Protein AF-A0AAV5AF17-F1 (afdb_monomer)

pLDDT: mean 93.25, std 5.64, range [69.81, 98.56]

Sequence (82 aa):
MEPMDIAKQFTAYYYSTFDADRKALAPLYKTVHQILTVDAQPSTPGSLIVLVTGNLLIDDNTMPLQFSQAFQLVQDGGSFYM

InterPro domains:
  IPR002075 Nuclear transport factor 2 domain [PF02136] (32-81)
  IPR018222 Nuclear transport factor 2, eukaryote [PS50177] (1-82)
  IPR018222 Nuclear transport factor 2, eukaryote [cd00780] (5-81)
  IPR032710 NTF2-like domain superfamily [SSF54427] (4-81)
  IPR045875 Nuclear transport factor 2 [PTHR12612] (31-81)

Organism: NCBI:txid1419009

Structure (mmCIF, N/CA/C/O backbone):
data_AF-A0AAV5AF17-F1
#
_entry.id   AF-A0AAV5AF17-F1
#
loop_
_atom_site.group_PDB
_atom_site.id
_atom_site.type_symbol
_atom_site.label_atom_id
_atom_site.label_alt_id
_atom_site.label_comp_id
_atom_site.label_asym_id
_atom_site.label_entity_id
_atom_site.label_seq_id
_atom_site.pdbx_PDB_ins_code
_atom_site.Cartn_x
_atom_site.Cartn_y
_atom_site.Cartn_z
_atom_site.occupancy
_atom_site.B_iso_or_equiv
_atom_site.auth_seq_id
_atom_site.auth_comp_id
_atom_site.auth_asym_id
_atom_site.auth_atom_id
_atom_site.pdbx_PDB_model_num
ATOM 1 N N . MET A 1 1 ? -28.259 -5.129 27.184 1.00 69.81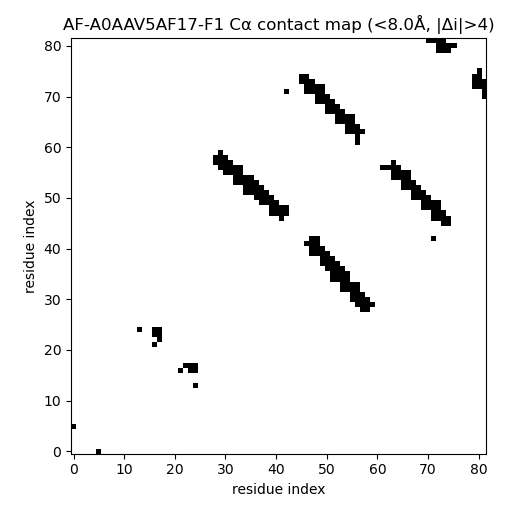 1 MET A N 1
ATOM 2 C CA . MET A 1 1 ? -26.991 -5.847 26.958 1.00 69.81 1 MET A CA 1
ATOM 3 C C . MET A 1 1 ? -25.962 -5.169 27.829 1.00 69.81 1 MET A C 1
ATOM 5 O O . MET A 1 1 ? -25.904 -3.944 27.792 1.00 69.81 1 MET A O 1
ATOM 9 N N . GLU A 1 2 ? -25.236 -5.924 28.645 1.00 93.12 2 GLU A N 1
ATOM 10 C CA . GLU A 1 2 ? -24.234 -5.337 29.532 1.00 93.12 2 GLU A CA 1
ATOM 11 C C . GLU A 1 2 ? -23.015 -4.870 28.716 1.00 93.12 2 GLU A C 1
ATOM 13 O O . GLU A 1 2 ? -22.670 -5.515 27.720 1.00 93.12 2 GLU A O 1
ATOM 18 N N . PRO A 1 3 ? -22.317 -3.791 29.115 1.00 94.56 3 PRO A N 1
ATOM 19 C CA . PRO A 1 3 ? -21.126 -3.303 28.408 1.00 94.56 3 PRO A CA 1
ATOM 20 C C . PRO A 1 3 ? -20.060 -4.384 28.163 1.00 94.56 3 PRO A C 1
ATOM 22 O O . PRO A 1 3 ? -19.381 -4.384 27.136 1.00 94.56 3 PRO A O 1
ATOM 25 N N . MET A 1 4 ? -19.946 -5.342 29.087 1.00 94.44 4 MET A N 1
ATOM 26 C CA . MET A 1 4 ? -19.020 -6.469 28.982 1.00 94.44 4 MET A CA 1
ATOM 27 C C . MET A 1 4 ? -19.376 -7.434 27.839 1.00 94.44 4 MET A C 1
ATOM 29 O O . MET A 1 4 ? -18.479 -7.994 27.210 1.00 94.44 4 MET A O 1
ATOM 33 N N . ASP A 1 5 ? -20.661 -7.621 27.538 1.00 96.00 5 ASP A N 1
ATOM 34 C CA . ASP A 1 5 ? -21.092 -8.515 26.459 1.00 96.00 5 ASP A CA 1
ATOM 35 C C . ASP A 1 5 ? -20.766 -7.914 25.086 1.00 96.00 5 ASP A C 1
ATOM 37 O O . ASP A 1 5 ? -20.278 -8.618 24.201 1.00 96.00 5 ASP A O 1
ATOM 41 N N . ILE A 1 6 ? -20.933 -6.593 24.945 1.00 94.44 6 ILE A N 1
ATOM 42 C CA . ILE A 1 6 ? -20.552 -5.842 23.737 1.00 94.44 6 ILE A CA 1
ATOM 43 C C . ILE A 1 6 ? -19.043 -5.957 23.497 1.00 94.44 6 ILE A C 1
ATOM 45 O O . ILE A 1 6 ? -18.612 -6.265 22.384 1.00 94.44 6 ILE A O 1
ATOM 49 N N . ALA A 1 7 ? -18.235 -5.756 24.545 1.00 95.62 7 ALA A N 1
ATOM 50 C CA . ALA A 1 7 ? -16.781 -5.855 24.453 1.00 95.62 7 ALA A CA 1
ATOM 51 C C . ALA A 1 7 ? -16.339 -7.253 23.996 1.00 95.62 7 ALA A C 1
ATOM 53 O O . ALA A 1 7 ? -15.566 -7.374 23.048 1.00 95.62 7 ALA A O 1
ATOM 54 N N . LYS A 1 8 ? -16.886 -8.317 24.600 1.00 96.12 8 LYS A N 1
ATOM 55 C CA . LYS A 1 8 ? -16.586 -9.703 24.207 1.00 96.12 8 LYS A CA 1
ATOM 56 C C . LYS A 1 8 ? -16.935 -9.980 22.746 1.00 96.12 8 LYS A C 1
ATOM 58 O O . LYS A 1 8 ? -16.141 -10.610 22.050 1.00 96.12 8 LYS A O 1
ATOM 63 N N . GLN A 1 9 ? -18.092 -9.5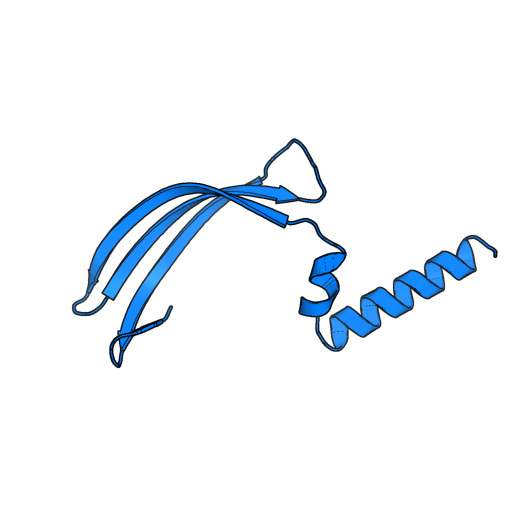09 22.280 1.00 95.94 9 GLN A N 1
ATOM 64 C CA . GLN A 1 9 ? -18.532 -9.724 20.902 1.00 95.94 9 GLN A CA 1
ATOM 65 C C . GLN A 1 9 ? -17.610 -9.025 19.897 1.00 95.94 9 GLN A C 1
ATOM 67 O O . GLN A 1 9 ? -17.186 -9.646 18.921 1.00 95.94 9 GLN A O 1
ATOM 72 N N . PHE A 1 10 ? -17.254 -7.763 20.157 1.00 95.19 10 PHE A N 1
ATOM 73 C CA . PHE A 1 10 ? -16.309 -7.027 19.321 1.00 95.19 10 PHE A CA 1
ATOM 74 C C . PHE A 1 10 ? -14.932 -7.698 19.299 1.00 95.19 10 PHE A C 1
ATOM 76 O O . PHE A 1 10 ? -14.383 -7.938 18.227 1.00 95.19 10 PHE A O 1
ATOM 83 N N . THR A 1 11 ? -14.385 -8.048 20.467 1.00 96.25 11 THR A N 1
ATOM 84 C CA . THR A 1 11 ? -13.062 -8.672 20.577 1.00 96.25 11 THR A CA 1
ATOM 85 C C . THR A 1 11 ? -13.007 -10.019 19.855 1.00 96.25 11 THR A C 1
ATOM 87 O O . THR A 1 11 ? -12.046 -10.285 19.135 1.00 96.25 11 THR A O 1
ATOM 90 N N . ALA A 1 12 ? -14.047 -10.848 19.990 1.00 96.44 12 ALA A N 1
ATOM 91 C CA . ALA A 1 12 ? -14.138 -12.121 19.282 1.00 96.44 12 ALA A CA 1
ATOM 92 C C . ALA A 1 12 ? -14.194 -11.927 17.758 1.00 96.44 12 ALA A C 1
ATOM 94 O O . ALA A 1 12 ? -13.466 -12.600 17.027 1.00 96.44 12 ALA A O 1
ATOM 95 N N . TYR A 1 13 ? -15.011 -10.986 17.274 1.00 95.62 13 TYR A N 1
ATOM 96 C CA . TYR A 1 13 ? -15.076 -10.651 15.850 1.00 95.62 13 TYR A CA 1
ATOM 97 C C . TYR A 1 13 ? -13.725 -10.152 15.321 1.00 95.62 13 TYR A C 1
ATOM 99 O O . TYR A 1 13 ? -13.236 -10.651 14.309 1.00 95.62 13 TYR A O 1
ATOM 107 N N . TYR A 1 14 ? -13.102 -9.204 16.025 1.00 96.88 14 TYR A N 1
ATOM 108 C CA . TYR A 1 14 ? -11.848 -8.591 15.604 1.00 96.88 14 TYR A CA 1
ATOM 109 C C . TYR A 1 14 ? -10.731 -9.629 15.466 1.00 96.88 14 TYR A C 1
ATOM 111 O O . TYR A 1 14 ? -10.127 -9.722 14.401 1.00 96.88 14 TYR A O 1
ATOM 119 N N . TYR A 1 15 ? -10.481 -10.441 16.501 1.00 97.69 15 TYR A N 1
ATOM 120 C CA . TYR A 1 15 ? -9.386 -11.415 16.465 1.00 97.69 15 TYR A CA 1
ATOM 121 C C . TYR A 1 15 ? -9.659 -12.584 15.518 1.00 97.69 15 TYR A C 1
ATOM 123 O O . TYR A 1 15 ? -8.765 -12.962 14.771 1.00 97.69 15 TYR A O 1
ATOM 131 N N . SER A 1 16 ? -10.892 -13.100 15.459 1.00 96.94 16 SER A N 1
ATOM 132 C CA . SER A 1 16 ? -11.219 -14.161 14.491 1.00 96.94 16 SER A CA 1
ATOM 133 C C . SER A 1 16 ? -11.036 -13.701 13.043 1.00 96.94 16 SER A C 1
ATOM 135 O O . SER A 1 16 ? -10.503 -14.445 12.223 1.00 96.94 16 SER A O 1
ATOM 137 N N . THR A 1 1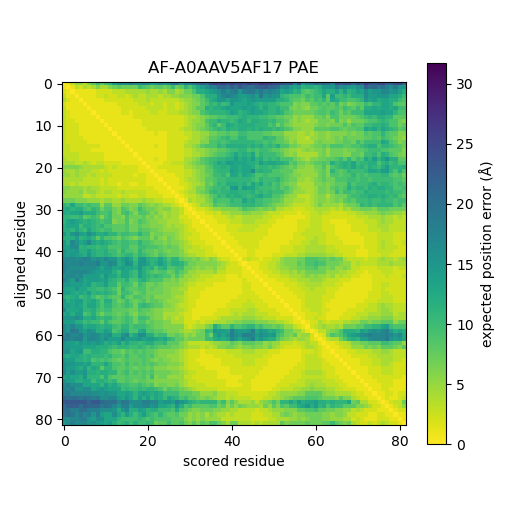7 ? -11.417 -12.460 12.737 1.00 96.06 17 THR A N 1
ATOM 138 C CA . THR A 1 17 ? -11.204 -11.871 11.411 1.00 96.06 17 THR A CA 1
ATOM 139 C C . THR A 1 17 ? -9.721 -11.605 11.164 1.00 96.06 17 THR A C 1
ATOM 141 O O . THR A 1 17 ? -9.227 -11.917 10.087 1.00 96.06 17 THR A O 1
ATOM 144 N N . PHE A 1 18 ? -8.992 -11.079 12.155 1.00 95.25 18 PHE A N 1
ATOM 145 C CA . PHE A 1 18 ? -7.550 -10.832 12.056 1.00 95.25 18 PHE A CA 1
ATOM 146 C C . PHE A 1 18 ? -6.771 -12.108 11.711 1.00 95.25 18 PHE A C 1
ATOM 148 O O . PHE A 1 18 ? -5.919 -12.076 10.822 1.00 95.25 18 PHE A O 1
ATOM 155 N N . ASP A 1 19 ? -7.079 -13.209 12.401 1.00 96.62 19 ASP A N 1
ATOM 156 C CA . ASP A 1 19 ? -6.386 -14.490 12.255 1.00 96.62 19 ASP A CA 1
ATOM 157 C C . ASP A 1 19 ? -6.763 -15.217 10.953 1.00 96.62 19 ASP A C 1
ATOM 159 O O . ASP A 1 19 ? -5.920 -15.889 10.361 1.00 96.62 19 ASP A O 1
ATOM 163 N N . ALA A 1 20 ? -8.013 -15.084 10.489 1.00 96.88 20 ALA A N 1
ATOM 164 C CA . ALA A 1 20 ? -8.495 -15.744 9.273 1.00 96.88 20 ALA A CA 1
ATOM 165 C C . ALA A 1 20 ? -8.153 -14.971 7.987 1.00 96.88 20 ALA A C 1
ATOM 167 O O . ALA A 1 20 ? -7.616 -15.542 7.039 1.00 96.88 20 ALA A O 1
ATOM 168 N N . ASP A 1 21 ? -8.475 -13.678 7.944 1.00 94.00 21 ASP A N 1
ATOM 169 C CA . ASP A 1 21 ? -8.154 -12.776 6.840 1.00 94.00 21 ASP A CA 1
ATOM 170 C C . ASP A 1 21 ? -8.083 -11.335 7.348 1.00 94.00 21 ASP A C 1
ATOM 172 O O . ASP A 1 21 ? -9.063 -10.585 7.358 1.00 94.00 21 ASP A O 1
ATOM 176 N N . ARG A 1 22 ? -6.875 -10.912 7.722 1.00 91.44 22 ARG A N 1
ATOM 177 C CA . ARG A 1 22 ? -6.615 -9.550 8.194 1.00 91.44 22 ARG A CA 1
ATOM 178 C C . ARG A 1 22 ? -7.116 -8.465 7.233 1.00 91.44 22 ARG A C 1
ATOM 180 O O . ARG A 1 22 ? -7.437 -7.369 7.693 1.00 91.44 22 ARG A O 1
ATOM 187 N N . LYS A 1 23 ? -7.203 -8.726 5.921 1.00 89.56 23 LYS A N 1
ATOM 188 C CA . LYS A 1 23 ? -7.709 -7.737 4.951 1.00 89.56 23 LYS A CA 1
ATOM 189 C C . LYS A 1 23 ? -9.195 -7.452 5.152 1.00 89.56 23 LYS A C 1
ATOM 191 O O . LYS A 1 23 ? -9.626 -6.332 4.891 1.00 89.56 23 LYS A O 1
ATOM 196 N N . ALA A 1 24 ? -9.963 -8.407 5.672 1.00 92.62 24 ALA A N 1
ATOM 197 C CA . ALA A 1 24 ? -11.383 -8.232 5.963 1.00 92.62 24 ALA A CA 1
ATOM 198 C C . ALA A 1 24 ? -11.655 -7.252 7.123 1.00 92.62 24 ALA A C 1
ATOM 200 O O . ALA A 1 24 ? -12.785 -6.800 7.284 1.00 92.62 24 ALA A O 1
ATOM 201 N N . LEU A 1 25 ? -10.628 -6.847 7.884 1.00 91.94 25 LEU A N 1
ATOM 202 C CA . LEU A 1 25 ? -10.725 -5.746 8.850 1.00 91.94 25 LEU A CA 1
ATOM 203 C C . LEU A 1 25 ? -10.661 -4.359 8.199 1.00 91.94 25 LEU A C 1
ATOM 205 O O . LEU A 1 25 ? -10.886 -3.373 8.894 1.00 91.94 25 LEU A O 1
ATOM 209 N N . ALA A 1 26 ? -10.374 -4.253 6.895 1.00 87.12 26 ALA A N 1
ATOM 210 C CA . ALA A 1 26 ? -10.277 -2.969 6.199 1.00 87.12 26 ALA A CA 1
ATOM 211 C C . ALA A 1 26 ? -11.478 -2.030 6.439 1.00 87.12 26 ALA A C 1
ATOM 213 O O . ALA A 1 26 ? -11.234 -0.852 6.654 1.00 87.12 26 ALA A O 1
ATOM 214 N N . PRO A 1 27 ? -12.747 -2.488 6.502 1.00 87.94 27 PRO A N 1
ATOM 215 C CA . PRO A 1 27 ? -13.875 -1.602 6.799 1.00 87.94 27 PRO A CA 1
ATOM 216 C C . PRO A 1 27 ? -13.854 -0.971 8.201 1.00 87.94 27 PRO A C 1
ATOM 218 O O . PRO A 1 27 ? -14.563 0.009 8.419 1.00 87.94 27 PRO A O 1
ATOM 221 N N . LEU A 1 28 ? -13.083 -1.518 9.152 1.00 86.06 28 LEU A N 1
ATOM 222 C CA . LEU A 1 28 ? -12.915 -0.931 10.488 1.00 86.06 28 LEU A CA 1
ATOM 223 C C . LEU A 1 28 ? -11.976 0.280 10.490 1.00 86.06 28 LEU A C 1
ATOM 225 O O . LEU A 1 28 ? -11.979 1.023 11.465 1.00 86.06 28 LEU A O 1
ATOM 229 N N . TYR A 1 29 ? -11.192 0.464 9.425 1.00 83.19 29 TYR A N 1
ATOM 230 C CA . TYR A 1 29 ? -10.221 1.542 9.291 1.00 83.19 29 TYR A CA 1
ATOM 231 C C . TYR A 1 29 ? -10.523 2.353 8.035 1.00 83.19 29 TYR A C 1
ATOM 233 O O . TYR A 1 29 ? -10.498 1.837 6.917 1.00 83.19 29 TYR A O 1
ATOM 241 N N . LYS A 1 30 ? -10.761 3.654 8.178 1.00 83.94 30 LYS A N 1
ATOM 242 C CA . LYS A 1 30 ? -10.864 4.536 7.012 1.00 83.94 30 LYS A CA 1
ATOM 243 C C . LYS A 1 30 ? -9.494 5.105 6.697 1.00 83.94 30 LYS A C 1
ATOM 245 O O . LYS A 1 30 ? -9.111 6.132 7.245 1.00 83.94 30 LYS A O 1
ATOM 250 N N . THR A 1 31 ? -8.772 4.449 5.797 1.00 87.00 31 THR A N 1
ATOM 251 C CA . THR A 1 31 ? -7.452 4.916 5.366 1.00 87.00 31 THR A CA 1
ATOM 252 C C . THR A 1 31 ? -7.520 5.545 3.980 1.00 87.00 31 THR A C 1
ATOM 254 O O . THR A 1 31 ? -7.881 4.880 3.009 1.00 87.00 31 THR A O 1
ATOM 257 N N . VAL A 1 32 ? -7.127 6.814 3.866 1.00 88.75 32 VAL A N 1
ATOM 258 C CA . VAL A 1 32 ? -7.071 7.544 2.592 1.00 88.75 32 VAL A CA 1
ATOM 259 C C . VAL A 1 32 ? -5.639 7.991 2.323 1.00 88.75 32 VAL A C 1
ATOM 261 O O . VAL A 1 32 ? -5.047 8.717 3.120 1.00 88.75 32 VAL A O 1
ATOM 264 N N . HIS A 1 33 ? -5.092 7.575 1.178 1.00 93.25 33 HIS A N 1
ATOM 265 C CA . HIS A 1 33 ? -3.811 8.073 0.680 1.00 93.25 33 HIS A CA 1
ATOM 266 C C . HIS A 1 33 ? -4.054 9.344 -0.134 1.00 93.25 33 HIS A C 1
ATOM 268 O O . HIS A 1 33 ? -4.735 9.318 -1.158 1.00 93.25 33 HIS A O 1
ATOM 274 N N . GLN A 1 34 ? -3.474 10.453 0.306 1.00 94.12 34 GLN A N 1
ATOM 275 C CA . GLN A 1 34 ? -3.364 11.674 -0.479 1.00 94.12 34 GLN A CA 1
ATOM 276 C C . GLN A 1 34 ? -1.956 11.747 -1.057 1.00 94.12 34 GLN A C 1
ATOM 278 O O . GLN A 1 34 ? -0.986 11.963 -0.331 1.00 94.12 34 GLN A O 1
ATOM 283 N N . ILE A 1 35 ? -1.846 11.545 -2.365 1.00 97.19 35 ILE A N 1
ATOM 284 C CA . ILE A 1 35 ? -0.566 11.602 -3.068 1.00 97.19 35 ILE A CA 1
ATOM 285 C C . ILE A 1 35 ? -0.195 13.064 -3.317 1.00 97.19 35 ILE A C 1
ATOM 287 O O . ILE A 1 35 ? -1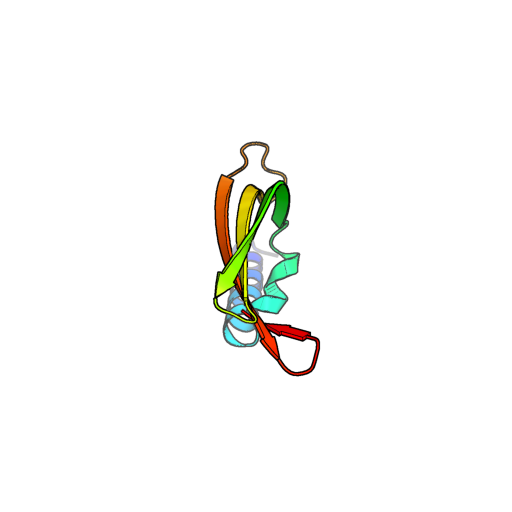.013 13.823 -3.836 1.00 97.19 35 ILE A O 1
ATOM 291 N N . LEU A 1 36 ? 1.025 13.451 -2.943 1.00 97.88 36 LEU A N 1
ATOM 292 C CA . LEU A 1 36 ? 1.547 14.805 -3.133 1.00 97.88 36 LEU A CA 1
ATOM 293 C C . LEU A 1 36 ? 2.511 14.868 -4.316 1.00 97.88 36 LEU A C 1
ATOM 295 O O . LEU A 1 36 ? 2.329 15.700 -5.201 1.00 97.88 36 LEU A O 1
ATOM 299 N N . THR A 1 37 ? 3.507 13.980 -4.357 1.00 98.25 37 THR A N 1
ATOM 300 C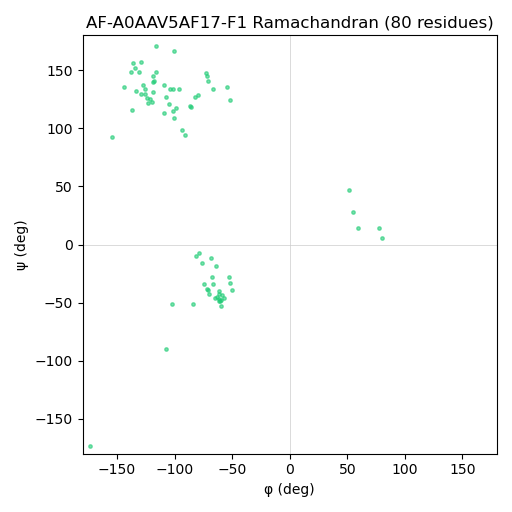 CA . THR A 1 37 ? 4.442 13.889 -5.487 1.00 98.25 37 THR A CA 1
ATOM 301 C C . THR A 1 37 ? 4.585 12.455 -5.966 1.00 98.25 37 THR A C 1
ATOM 303 O O . THR A 1 37 ? 4.473 11.510 -5.183 1.00 98.25 37 THR A O 1
ATOM 306 N N . VAL A 1 38 ? 4.826 12.312 -7.268 1.00 98.56 38 VAL A N 1
ATOM 307 C CA . VAL A 1 38 ? 5.200 11.056 -7.916 1.00 98.56 38 VAL A CA 1
ATOM 308 C C . VAL A 1 38 ? 6.312 11.374 -8.898 1.00 98.56 38 VAL A C 1
ATOM 310 O O . VAL A 1 38 ? 6.091 12.077 -9.882 1.00 98.56 38 VAL A O 1
ATOM 313 N N . ASP A 1 39 ? 7.486 10.823 -8.638 1.00 98.38 39 ASP A N 1
ATOM 314 C CA . ASP A 1 39 ? 8.674 11.003 -9.456 1.00 98.38 39 ASP A CA 1
ATOM 315 C C . ASP A 1 39 ? 9.141 9.630 -9.933 1.00 98.38 39 ASP A C 1
ATOM 317 O O . ASP A 1 39 ? 9.340 8.724 -9.126 1.00 98.38 39 ASP A O 1
ATOM 321 N N . ALA A 1 40 ? 9.298 9.452 -11.245 1.00 97.38 40 ALA A N 1
ATOM 322 C CA . ALA A 1 40 ? 9.689 8.175 -11.835 1.00 97.38 40 ALA A CA 1
ATOM 323 C C . ALA A 1 40 ? 10.903 8.338 -12.749 1.00 97.38 40 ALA A C 1
ATOM 325 O O . ALA A 1 40 ? 10.970 9.275 -13.547 1.00 97.38 40 ALA A O 1
ATOM 326 N N . GLN A 1 41 ? 11.852 7.407 -12.657 1.00 97.88 41 GLN A N 1
ATOM 327 C CA . GLN A 1 41 ? 13.048 7.378 -13.497 1.00 97.88 41 GLN A CA 1
ATOM 328 C C . GLN A 1 41 ? 13.360 5.954 -13.968 1.00 97.88 41 GLN A C 1
ATOM 330 O O . GLN A 1 41 ? 13.111 4.999 -13.230 1.00 97.88 41 GLN A O 1
ATOM 335 N N . PRO A 1 42 ? 13.938 5.776 -15.169 1.00 97.00 42 PRO A N 1
ATOM 336 C CA . PRO A 1 42 ? 14.588 4.520 -15.526 1.00 97.00 42 PRO A CA 1
ATOM 337 C C . PRO A 1 42 ? 15.648 4.158 -14.482 1.00 97.00 42 PRO A C 1
ATOM 339 O O . PRO A 1 42 ? 16.416 5.024 -14.063 1.00 97.00 42 PRO A O 1
ATOM 342 N N . SER A 1 43 ? 15.687 2.895 -14.061 1.00 94.94 43 SER A N 1
ATOM 343 C CA . SER A 1 43 ? 16.684 2.404 -13.104 1.00 94.94 43 SER A CA 1
ATOM 344 C C . SER A 1 43 ? 17.696 1.511 -13.822 1.00 94.94 43 SER A C 1
ATOM 346 O O . SER A 1 43 ? 18.686 1.998 -14.365 1.00 94.94 43 SER A O 1
ATOM 348 N N . THR A 1 44 ? 17.429 0.211 -13.897 1.00 93.38 44 THR A N 1
ATOM 349 C CA . THR A 1 44 ? 18.184 -0.742 -14.719 1.00 93.38 44 THR A CA 1
ATOM 350 C C . THR A 1 44 ? 17.429 -1.031 -16.023 1.00 93.38 44 THR A C 1
ATOM 352 O O . THR A 1 44 ? 16.252 -0.678 -16.138 1.00 93.38 44 THR A O 1
ATOM 355 N N . PRO A 1 45 ? 18.056 -1.657 -17.039 1.00 95.19 45 PRO A N 1
ATOM 356 C CA . PRO A 1 45 ? 17.345 -2.057 -18.250 1.00 95.19 45 PRO A CA 1
ATOM 357 C C . PRO A 1 45 ? 16.093 -2.877 -17.919 1.00 95.19 45 PRO A C 1
ATOM 359 O O . PRO A 1 45 ? 16.174 -3.880 -17.213 1.00 95.19 45 PRO A O 1
ATOM 362 N N . GLY A 1 46 ? 14.939 -2.430 -18.415 1.00 93.50 46 GLY A N 1
ATOM 363 C CA . GLY A 1 46 ? 13.652 -3.063 -18.126 1.00 93.50 46 GLY A CA 1
ATOM 364 C C . GLY A 1 46 ? 13.070 -2.746 -16.744 1.00 93.50 46 GLY A C 1
ATOM 365 O O . GLY A 1 46 ? 12.148 -3.438 -16.331 1.00 93.50 46 GLY A O 1
ATOM 366 N N . SER A 1 47 ? 13.562 -1.735 -16.017 1.00 96.62 47 SER A N 1
ATOM 367 C CA . SER A 1 47 ? 12.952 -1.308 -14.752 1.00 96.62 47 SER A CA 1
ATOM 368 C C . SER A 1 47 ? 12.831 0.209 -14.580 1.00 96.62 47 SER A C 1
ATOM 370 O O . SER A 1 47 ? 13.564 1.005 -15.175 1.00 96.62 47 SER A O 1
ATOM 372 N N . LEU A 1 48 ? 11.885 0.608 -13.731 1.00 97.19 48 LEU A N 1
ATOM 373 C CA . LEU A 1 48 ? 11.665 1.976 -13.274 1.00 97.19 48 LEU A CA 1
ATOM 374 C C . LEU A 1 48 ? 11.852 2.031 -11.759 1.00 97.19 48 LEU A C 1
ATOM 376 O O . LEU A 1 48 ? 11.456 1.110 -11.052 1.00 97.19 48 LEU A O 1
ATOM 380 N N . ILE A 1 49 ? 12.395 3.128 -11.250 1.00 97.56 49 ILE A N 1
ATOM 381 C CA . ILE A 1 49 ? 12.270 3.491 -9.841 1.00 97.56 49 ILE A CA 1
ATOM 382 C C . ILE A 1 49 ? 11.253 4.621 -9.717 1.00 97.56 49 ILE A C 1
ATOM 384 O O . ILE A 1 49 ? 11.284 5.576 -10.492 1.00 97.56 49 ILE A O 1
ATOM 388 N N . VAL A 1 50 ? 10.336 4.492 -8.765 1.00 98.31 50 VAL A N 1
ATOM 389 C CA . VAL A 1 50 ? 9.272 5.458 -8.496 1.00 98.31 50 VAL A CA 1
ATOM 390 C C . VAL A 1 50 ? 9.365 5.881 -7.041 1.00 98.31 50 VAL A C 1
ATOM 392 O O . VAL A 1 50 ? 9.350 5.030 -6.155 1.00 98.31 50 VAL A O 1
ATOM 395 N N . LEU A 1 51 ? 9.442 7.183 -6.791 1.00 98.44 51 LEU A N 1
ATOM 396 C CA . LEU A 1 51 ? 9.336 7.777 -5.468 1.00 98.44 51 LEU A CA 1
ATOM 397 C C . LEU A 1 51 ? 7.988 8.484 -5.352 1.00 98.44 51 LEU A C 1
ATOM 399 O O . LEU A 1 51 ? 7.634 9.317 -6.183 1.00 98.44 51 LEU A O 1
ATOM 403 N N . VAL A 1 52 ? 7.242 8.149 -4.309 1.00 98.56 52 VAL A N 1
ATOM 404 C CA . VAL A 1 52 ? 5.948 8.744 -3.988 1.00 98.56 52 VAL A CA 1
ATOM 405 C C . VAL A 1 52 ? 6.054 9.409 -2.630 1.00 98.56 52 VAL A C 1
ATOM 407 O O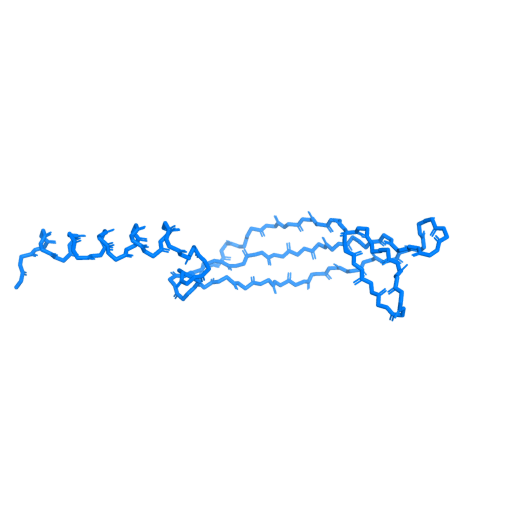 . VAL A 1 52 ? 6.506 8.780 -1.675 1.00 98.56 52 VAL A O 1
ATOM 410 N N . THR A 1 53 ? 5.610 10.655 -2.521 1.00 98.38 53 THR A N 1
ATOM 411 C CA . THR A 1 53 ? 5.400 11.305 -1.222 1.00 98.38 53 THR A CA 1
ATOM 412 C C . THR A 1 53 ? 3.927 11.618 -1.034 1.00 98.38 53 THR A C 1
ATOM 414 O O . THR A 1 53 ? 3.199 11.870 -2.001 1.00 98.38 53 THR A O 1
ATOM 417 N N . GLY A 1 54 ? 3.454 11.584 0.206 1.00 97.50 54 GLY A N 1
ATOM 418 C CA . GLY A 1 54 ? 2.048 11.812 0.472 1.00 97.50 54 GLY A CA 1
ATOM 419 C C . GLY A 1 54 ? 1.682 11.903 1.941 1.00 97.50 54 GLY A C 1
ATOM 420 O O . GLY A 1 54 ? 2.527 11.902 2.833 1.00 97.50 54 GLY A O 1
ATOM 421 N N . ASN A 1 55 ? 0.378 11.964 2.161 1.00 95.94 55 ASN A N 1
ATOM 422 C CA . ASN A 1 55 ? -0.267 11.965 3.459 1.00 95.94 55 ASN A CA 1
ATOM 423 C C . ASN A 1 55 ? -1.172 10.737 3.578 1.00 95.94 55 ASN A C 1
ATOM 425 O O . ASN A 1 55 ? -1.890 10.385 2.640 1.00 95.94 55 ASN A O 1
ATOM 429 N N . LEU A 1 56 ? -1.175 10.120 4.749 1.00 93.44 56 LEU A N 1
ATOM 430 C CA . LEU A 1 56 ? -2.072 9.047 5.132 1.00 93.44 56 LEU A CA 1
ATOM 431 C C . LEU A 1 56 ? -3.055 9.591 6.168 1.00 93.44 56 LEU A C 1
ATOM 433 O O . LEU A 1 56 ? -2.661 9.956 7.278 1.00 93.44 56 LEU A O 1
ATOM 437 N N . LEU A 1 57 ? -4.329 9.662 5.798 1.00 91.00 57 LEU A N 1
ATOM 438 C CA . LEU A 1 57 ? -5.412 10.017 6.708 1.00 91.00 57 LEU A CA 1
ATOM 439 C C . LEU A 1 57 ? -6.036 8.733 7.230 1.00 91.00 57 LEU A C 1
ATOM 441 O O . LEU A 1 57 ? -6.306 7.826 6.444 1.00 91.00 57 LEU A O 1
ATOM 445 N N . ILE A 1 58 ? -6.252 8.671 8.540 1.00 88.25 58 ILE A N 1
ATOM 446 C CA . ILE A 1 58 ? -6.805 7.505 9.230 1.00 88.25 58 ILE A CA 1
ATOM 447 C C . ILE A 1 58 ? -8.019 7.967 10.034 1.00 88.25 58 ILE A C 1
ATOM 449 O O . ILE A 1 58 ? -7.917 8.940 10.775 1.00 88.25 58 ILE A O 1
ATOM 453 N N . ASP A 1 59 ? -9.147 7.273 9.889 1.00 83.31 59 ASP A N 1
ATOM 454 C CA . ASP A 1 59 ? -10.351 7.413 10.721 1.00 83.31 59 ASP A CA 1
ATOM 455 C C . ASP A 1 59 ? -10.851 8.860 10.861 1.00 83.31 59 ASP A C 1
ATOM 457 O O . ASP A 1 59 ? -11.140 9.341 11.954 1.00 83.31 59 ASP A O 1
ATOM 461 N N . ASP A 1 60 ? -10.931 9.565 9.725 1.00 77.25 60 ASP A N 1
ATOM 462 C CA . ASP A 1 60 ? -11.371 10.965 9.618 1.00 77.25 60 ASP A CA 1
ATOM 463 C C . ASP A 1 60 ? -10.514 11.965 10.445 1.00 77.25 60 ASP A C 1
ATOM 465 O O . ASP A 1 60 ? -10.893 13.124 10.626 1.00 77.25 60 ASP A O 1
ATOM 469 N N . ASN A 1 61 ? -9.330 11.547 10.920 1.00 78.38 61 ASN A N 1
ATOM 470 C CA . ASN A 1 61 ? -8.390 12.393 11.655 1.00 78.38 61 ASN A CA 1
ATOM 471 C C . ASN A 1 61 ? -7.811 13.497 10.752 1.00 78.38 61 ASN A C 1
ATOM 473 O O . ASN A 1 61 ? -7.350 13.245 9.637 1.00 78.38 61 ASN A O 1
ATOM 477 N N . THR A 1 62 ? -7.795 14.728 11.264 1.00 76.69 62 THR A N 1
ATOM 478 C CA . THR A 1 62 ? -7.273 15.913 10.570 1.00 76.69 62 THR A CA 1
ATOM 479 C C . THR A 1 62 ? -5.754 16.044 10.644 1.00 76.69 62 THR A C 1
ATOM 481 O O . THR A 1 62 ? -5.196 16.885 9.941 1.00 76.69 62 THR A O 1
ATOM 484 N N . MET A 1 63 ? -5.076 15.234 11.466 1.00 87.38 63 MET A N 1
ATOM 485 C CA . MET A 1 63 ? -3.617 15.139 11.497 1.00 87.38 63 MET A CA 1
ATOM 486 C C . MET A 1 63 ? -3.148 13.997 10.579 1.00 87.38 63 MET A C 1
ATOM 488 O O . MET A 1 63 ? -3.174 12.836 10.996 1.00 87.38 63 MET A O 1
ATOM 492 N N . PRO A 1 64 ? -2.723 14.293 9.334 1.00 90.56 64 PRO A N 1
ATOM 493 C CA . PRO A 1 64 ? -2.222 13.271 8.430 1.00 90.56 64 PRO A CA 1
ATOM 494 C C . PRO A 1 64 ? -0.850 12.759 8.869 1.00 90.56 64 PRO A C 1
ATOM 496 O O . PRO A 1 64 ? 0.006 13.525 9.316 1.00 90.56 64 PRO A O 1
ATOM 499 N N . LEU A 1 65 ? -0.608 11.469 8.653 1.00 94.31 65 LEU A N 1
ATOM 500 C CA . LEU A 1 65 ? 0.729 10.893 8.738 1.00 94.31 65 LEU A CA 1
ATOM 501 C C . LEU A 1 65 ? 1.433 11.076 7.394 1.00 94.31 65 LEU A C 1
ATOM 503 O O . LEU A 1 65 ? 0.974 10.566 6.376 1.00 94.31 65 LEU A O 1
ATOM 507 N N . GLN A 1 66 ? 2.546 11.801 7.374 1.00 95.94 66 GLN A N 1
ATOM 508 C CA . GLN A 1 66 ? 3.345 11.949 6.158 1.00 95.94 66 GLN A CA 1
ATOM 509 C C . GLN A 1 66 ? 4.054 10.633 5.824 1.00 95.94 66 GLN A C 1
ATOM 511 O O . GLN A 1 66 ? 4.555 9.949 6.719 1.00 95.94 66 GLN A O 1
ATOM 516 N N . PHE A 1 67 ? 4.121 10.290 4.540 1.00 97.25 67 PHE A N 1
ATOM 517 C CA . PHE A 1 67 ? 4.851 9.125 4.056 1.00 97.25 67 PHE A CA 1
ATOM 518 C C . PHE A 1 67 ? 5.700 9.458 2.826 1.00 97.25 67 PHE A C 1
ATOM 520 O O . PHE A 1 67 ? 5.351 10.316 2.015 1.00 97.25 67 PHE A O 1
ATOM 527 N N . SER A 1 68 ? 6.789 8.704 2.679 1.00 97.88 68 SER A N 1
ATOM 528 C CA . SER A 1 68 ? 7.573 8.593 1.451 1.00 97.88 68 SER A CA 1
ATOM 529 C C . SER A 1 68 ? 7.762 7.113 1.149 1.00 97.88 68 SER A C 1
ATOM 531 O O . SER A 1 68 ? 8.158 6.351 2.032 1.00 97.88 68 SER A O 1
ATOM 533 N N . GLN A 1 69 ? 7.473 6.693 -0.077 1.00 98.12 69 GLN A N 1
ATOM 534 C CA . GLN A 1 69 ? 7.537 5.299 -0.496 1.00 98.12 69 GLN A CA 1
ATOM 535 C C . GLN A 1 69 ? 8.269 5.183 -1.828 1.00 98.12 69 GLN A C 1
ATOM 537 O O . GLN A 1 69 ? 7.979 5.921 -2.765 1.00 98.12 69 GLN A O 1
ATOM 542 N N . ALA A 1 70 ? 9.218 4.253 -1.903 1.00 97.38 70 ALA A N 1
ATOM 543 C CA . ALA A 1 70 ? 9.937 3.937 -3.127 1.00 97.38 70 ALA A CA 1
ATOM 544 C C . ALA A 1 70 ? 9.503 2.565 -3.650 1.00 97.38 70 ALA A C 1
ATOM 546 O O . ALA A 1 70 ? 9.385 1.614 -2.876 1.00 97.38 70 ALA A O 1
ATOM 547 N N . PHE A 1 71 ? 9.305 2.466 -4.959 1.00 97.75 71 PHE A N 1
ATOM 548 C CA . PHE A 1 71 ? 9.002 1.227 -5.664 1.00 97.75 71 PHE A CA 1
ATOM 549 C C . PHE A 1 71 ? 10.010 1.026 -6.787 1.00 97.75 71 PHE A C 1
ATOM 551 O O . PHE A 1 71 ? 10.266 1.951 -7.556 1.00 97.75 71 PHE A O 1
ATOM 558 N N . GLN A 1 72 ? 10.550 -0.182 -6.910 1.00 97.06 72 GLN A N 1
ATOM 559 C CA . GLN A 1 72 ? 11.260 -0.594 -8.113 1.00 97.06 72 GLN A CA 1
ATOM 560 C C . GLN A 1 72 ? 10.316 -1.467 -8.929 1.00 97.06 72 GLN A C 1
ATOM 562 O O . GLN A 1 72 ? 9.916 -2.526 -8.475 1.00 97.06 72 GLN A O 1
ATOM 567 N N . LEU A 1 73 ? 9.932 -1.001 -10.112 1.00 97.12 73 LEU A N 1
ATOM 568 C CA . LEU A 1 73 ? 9.046 -1.715 -11.019 1.00 97.12 73 LEU A CA 1
ATOM 569 C C . LEU A 1 73 ? 9.879 -2.412 -12.085 1.00 97.12 73 LEU A C 1
ATOM 571 O O . LEU A 1 73 ? 10.541 -1.740 -12.872 1.00 97.12 73 LEU A O 1
ATOM 575 N N . VAL A 1 74 ? 9.833 -3.736 -12.140 1.00 97.00 74 VAL A N 1
ATOM 576 C CA . VAL A 1 74 ? 10.5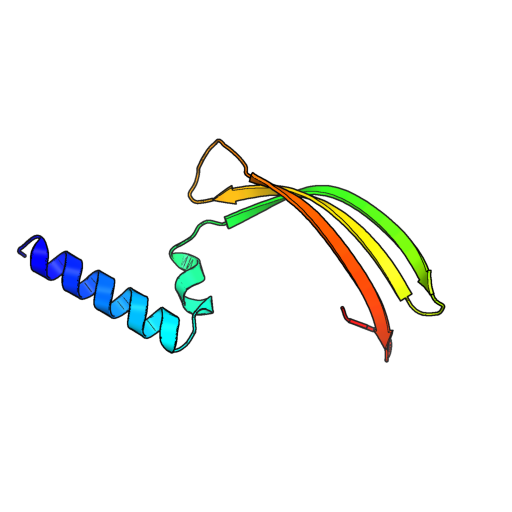14 -4.544 -13.156 1.00 97.00 74 VAL A CA 1
ATOM 577 C C . VAL A 1 74 ? 9.505 -4.977 -14.213 1.00 97.00 74 VAL A C 1
ATOM 579 O O . VAL A 1 74 ? 8.395 -5.396 -13.890 1.00 97.00 74 VAL A O 1
ATOM 582 N N . GLN A 1 75 ? 9.872 -4.837 -15.482 1.00 95.44 75 GLN A N 1
ATOM 583 C CA . GLN A 1 75 ? 9.044 -5.232 -16.610 1.00 95.44 75 GLN A CA 1
ATOM 584 C C . GLN A 1 75 ? 9.196 -6.733 -16.883 1.00 95.44 75 GLN A C 1
ATOM 586 O O . GLN A 1 75 ? 10.305 -7.214 -17.103 1.00 95.44 75 GLN A O 1
ATOM 591 N N . ASP A 1 76 ? 8.079 -7.454 -16.946 1.00 94.38 76 ASP A N 1
ATOM 592 C CA . ASP A 1 76 ? 8.013 -8.839 -17.424 1.00 94.38 76 ASP A CA 1
ATOM 593 C C . ASP A 1 76 ? 6.703 -9.075 -18.184 1.00 94.38 76 ASP A C 1
ATOM 595 O O . ASP A 1 76 ? 5.635 -8.612 -17.783 1.00 94.38 76 ASP A O 1
ATOM 599 N N . GLY A 1 77 ? 6.789 -9.740 -19.338 1.00 87.44 77 GLY A N 1
ATOM 600 C CA . GLY A 1 77 ? 5.620 -10.102 -20.148 1.00 87.44 77 GLY A CA 1
ATOM 601 C C . GLY A 1 77 ? 4.694 -8.940 -20.545 1.00 87.44 77 GLY A C 1
ATOM 602 O O . GLY A 1 77 ? 3.495 -9.146 -20.709 1.00 87.44 77 GLY A O 1
ATOM 603 N N . GLY A 1 78 ? 5.212 -7.711 -20.670 1.00 88.88 78 GLY A N 1
ATOM 604 C CA . GLY A 1 78 ? 4.408 -6.513 -20.965 1.00 88.88 78 GLY A CA 1
ATOM 605 C C . GLY A 1 78 ? 3.681 -5.905 -19.756 1.00 88.88 78 GLY A C 1
ATOM 606 O O . GLY A 1 78 ? 2.936 -4.944 -19.925 1.00 88.88 78 GLY A O 1
ATOM 607 N N . SER A 1 79 ? 3.916 -6.429 -18.552 1.00 92.75 79 SER A N 1
ATOM 608 C CA . SER A 1 79 ? 3.429 -5.900 -17.272 1.00 92.75 79 SER A CA 1
ATOM 609 C C . SER A 1 79 ? 4.595 -5.452 -16.385 1.00 92.75 79 SER A C 1
ATOM 611 O O . SER A 1 79 ? 5.755 -5.704 -16.706 1.00 92.75 79 SER A O 1
ATOM 613 N N . PHE A 1 80 ? 4.289 -4.781 -15.272 1.00 93.69 80 PHE A N 1
ATOM 614 C CA . PHE A 1 80 ? 5.267 -4.398 -14.253 1.00 93.69 80 PHE A CA 1
ATOM 615 C C . PHE A 1 80 ? 4.937 -5.062 -12.916 1.00 93.69 80 PHE A C 1
ATOM 617 O O . PHE A 1 80 ? 3.768 -5.131 -12.534 1.00 93.69 80 PHE A O 1
ATOM 624 N N . TYR A 1 81 ? 5.964 -5.502 -12.197 1.00 92.38 81 TYR A N 1
ATOM 625 C CA . TYR A 1 81 ? 5.865 -6.014 -10.831 1.00 92.38 81 TYR A CA 1
ATOM 626 C C . TYR A 1 81 ? 6.880 -5.315 -9.925 1.00 92.38 81 TYR A C 1
ATOM 628 O O . TYR A 1 81 ? 7.855 -4.745 -10.412 1.00 92.38 81 TYR A O 1
ATOM 636 N N . MET A 1 82 ? 6.605 -5.320 -8.622 1.00 86.69 82 MET A N 1
ATOM 637 C CA . MET A 1 82 ? 7.486 -4.769 -7.586 1.00 86.69 82 MET A CA 1
ATOM 638 C C . MET A 1 82 ? 8.430 -5.834 -7.043 1.00 86.69 82 MET A C 1
ATOM 640 O O . MET A 1 82 ? 7.968 -6.993 -6.923 1.00 86.69 82 MET A O 1
#

Radius of gyration: 19.44 Å; Cα contacts (8 Å, |Δi|>4): 116; chains: 1; bounding box: 45×32×50 Å

Secondary structure (DSSP, 8-state):
--HHHHHHHHHHHHHHHHHHHGGGGGGG--EEEEEEEEEEEE-STTEEEEEEEEEEEETT-SSPEEEEEEEEEEEETTEEE-

Nearest PDB structures (foldseek):
  7sjy-assembly2_B  TM=7.009E-01  e=1.631E-02  Acetivibrio thermocellus DSM 1313
  5bka-assembly1_B  TM=6.490E-01  e=6.450E-02  Streptomyces coelicolor A3(2)
  3e99-assembly1_A  TM=4.889E-01  e=2.754E-02  Burkholderia mallei ATCC 23344
  5bka-assembly2_E  TM=5.961E-01  e=1.089E-01  Streptomyces coelic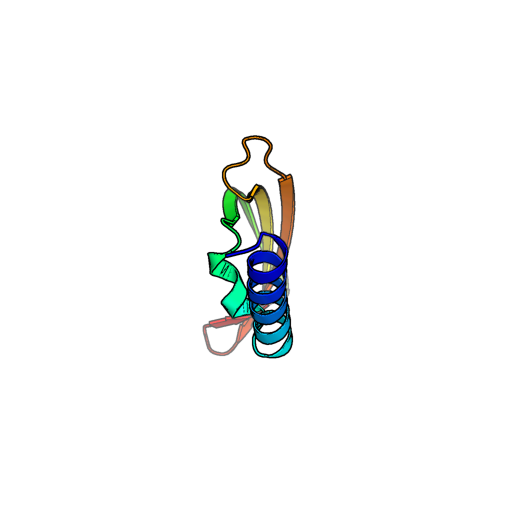olor A3(2)
  6of9-assembly1_E  TM=5.605E-01  e=2.722E-01  Chlamydomonas reinhardtii

Solvent-accessible surface area (backbone atoms only — not comparable to full-atom values): 4828 Å² total; per-residue (Å²): 132,58,73,69,58,56,50,52,53,50,52,51,52,52,51,56,37,47,74,74,43,52,72,76,48,47,87,81,50,52,73,45,81,46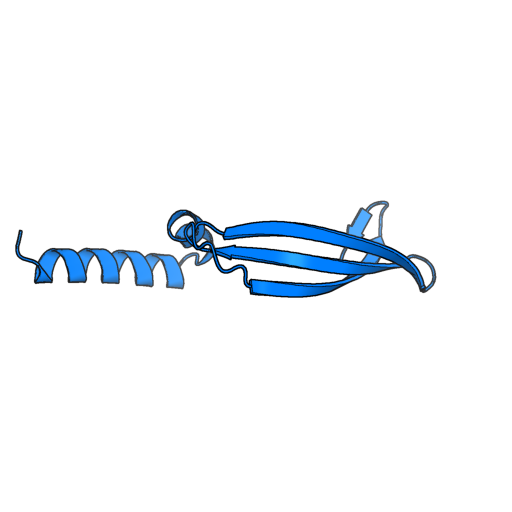,82,73,48,79,49,74,43,81,66,56,95,64,28,35,35,34,43,36,33,32,34,40,31,50,68,88,43,88,75,57,47,74,48,75,48,77,44,54,34,40,59,54,98,93,44,72,46,115

Foldseek 3Di:
DDPVVVVVVVVVVQVVCCVPPVVVCPVVKDKDWAWDDWDWDDDDVQKIKIKTWTWIDIPNDPDTDTDIDIDIWGDDPNDTDD

Mean predicted aligned error: 6.56 Å